Protein AF-A0A1V3XR46-F1 (afdb_monomer_lite)

Structure (mmCIF, N/CA/C/O backbone):
data_AF-A0A1V3XR46-F1
#
_entry.id   AF-A0A1V3XR46-F1
#
loop_
_atom_site.group_PDB
_atom_site.id
_atom_site.type_symbol
_atom_site.label_atom_id
_atom_site.label_alt_id
_atom_site.label_comp_id
_atom_site.label_asym_id
_atom_site.label_entity_id
_atom_site.label_seq_id
_atom_site.pdbx_PDB_ins_code
_atom_site.Cartn_x
_atom_site.Cartn_y
_atom_site.Cartn_z
_atom_site.occupancy
_atom_site.B_iso_or_equiv
_atom_site.auth_seq_id
_atom_site.auth_comp_id
_atom_site.auth_asym_id
_atom_site.auth_atom_id
_atom_site.pdbx_PDB_model_num
ATOM 1 N N . MET A 1 1 ? -7.425 -10.514 14.751 1.00 47.72 1 MET A N 1
ATOM 2 C CA . MET A 1 1 ? -7.999 -10.953 13.470 1.00 47.72 1 MET A CA 1
ATOM 3 C C . MET A 1 1 ? -6.922 -10.793 12.402 1.00 47.72 1 MET A C 1
ATOM 5 O O . MET A 1 1 ? -6.715 -9.677 11.942 1.00 47.72 1 MET A O 1
ATOM 9 N N . PRO A 1 2 ? -6.121 -11.842 12.133 1.00 50.81 2 PRO A N 1
ATOM 10 C CA . PRO A 1 2 ? -5.043 -11.834 11.130 1.00 50.81 2 PRO A CA 1
ATOM 11 C C . PRO A 1 2 ? -5.563 -11.899 9.679 1.00 50.81 2 PRO A C 1
ATOM 13 O O . PRO A 1 2 ? -4.798 -11.922 8.726 1.00 50.81 2 PRO A O 1
ATOM 16 N N . ASP A 1 3 ? -6.878 -11.901 9.489 1.00 62.31 3 ASP A N 1
ATOM 17 C CA . ASP A 1 3 ? -7.562 -12.054 8.199 1.00 62.31 3 ASP A CA 1
ATOM 18 C C . ASP A 1 3 ? -7.358 -10.882 7.214 1.00 62.31 3 ASP A C 1
ATOM 20 O O . ASP A 1 3 ? -7.810 -10.955 6.072 1.00 62.31 3 ASP A O 1
ATOM 24 N N . ASN A 1 4 ? -6.631 -9.830 7.610 1.00 85.44 4 ASN A N 1
ATOM 25 C CA . ASN A 1 4 ? -6.279 -8.693 6.754 1.00 85.44 4 ASN A CA 1
ATOM 26 C C . ASN A 1 4 ? -4.774 -8.591 6.454 1.00 85.44 4 ASN A C 1
ATOM 28 O O . ASN A 1 4 ? -4.258 -7.501 6.223 1.00 85.44 4 ASN A O 1
ATOM 32 N N . GLU A 1 5 ? -4.053 -9.711 6.441 1.00 91.06 5 GLU A N 1
ATOM 33 C CA . GLU A 1 5 ? -2.668 -9.763 5.964 1.00 91.06 5 GLU A CA 1
ATOM 34 C C . GLU A 1 5 ? -2.587 -9.947 4.439 1.00 91.06 5 GLU A C 1
ATOM 36 O O . GLU A 1 5 ? -3.238 -10.809 3.850 1.00 91.06 5 GLU A O 1
ATOM 41 N N . LEU A 1 6 ? -1.734 -9.154 3.791 1.00 92.69 6 LEU A N 1
ATOM 42 C CA . LEU A 1 6 ? -1.330 -9.322 2.400 1.00 92.69 6 LEU A CA 1
ATOM 43 C C . LEU A 1 6 ? 0.126 -9.792 2.354 1.00 92.69 6 LEU A C 1
ATOM 45 O O . LEU A 1 6 ? 1.058 -8.986 2.414 1.00 92.69 6 LEU A O 1
ATOM 49 N N . ASP A 1 7 ? 0.326 -11.105 2.240 1.00 92.44 7 ASP A N 1
ATOM 50 C CA . ASP A 1 7 ? 1.660 -11.693 2.113 1.00 92.44 7 ASP A CA 1
ATOM 51 C C . ASP A 1 7 ? 2.147 -11.684 0.662 1.00 92.44 7 ASP A C 1
ATOM 53 O O . ASP A 1 7 ? 1.712 -12.468 -0.183 1.00 92.44 7 ASP A O 1
ATOM 57 N N . VAL A 1 8 ? 3.110 -10.805 0.383 1.00 92.81 8 VAL A N 1
ATOM 58 C CA . VAL A 1 8 ? 3.723 -10.664 -0.943 1.00 92.81 8 VAL A CA 1
ATOM 59 C C . VAL A 1 8 ? 5.076 -11.361 -1.050 1.00 92.81 8 VAL A C 1
ATOM 61 O O . VAL A 1 8 ? 5.778 -11.202 -2.054 1.00 92.81 8 VAL A O 1
ATOM 64 N N . ARG A 1 9 ? 5.510 -12.122 -0.038 1.00 91.69 9 ARG A N 1
ATOM 65 C CA . ARG A 1 9 ? 6.828 -12.786 -0.036 1.00 91.69 9 ARG A CA 1
ATOM 66 C C . ARG A 1 9 ? 6.964 -13.803 -1.165 1.00 91.69 9 ARG A C 1
ATOM 68 O O . ARG A 1 9 ? 8.051 -13.934 -1.718 1.00 91.69 9 ARG A O 1
ATOM 75 N N . ARG A 1 10 ? 5.861 -14.460 -1.540 1.00 89.88 10 ARG A N 1
ATOM 76 C CA . ARG A 1 10 ? 5.810 -15.487 -2.599 1.00 89.88 10 ARG A CA 1
ATOM 77 C C . ARG A 1 10 ? 5.637 -14.930 -4.014 1.00 89.88 10 ARG A C 1
ATOM 79 O O . ARG A 1 10 ? 5.746 -15.683 -4.975 1.00 89.88 10 ARG A O 1
ATOM 86 N N . LEU A 1 11 ? 5.372 -13.633 -4.153 1.00 89.19 11 LEU A N 1
ATOM 87 C CA . LEU A 1 11 ? 5.112 -13.007 -5.447 1.00 89.19 11 LEU A CA 1
ATOM 88 C C . LEU A 1 11 ? 6.388 -12.520 -6.120 1.00 89.19 11 LEU A C 1
ATOM 90 O O . LEU A 1 11 ? 7.361 -12.130 -5.461 1.00 89.19 11 LEU A O 1
ATOM 94 N N . ARG A 1 12 ? 6.367 -12.482 -7.454 1.00 88.88 12 ARG A N 1
ATOM 95 C CA . ARG A 1 12 ? 7.465 -11.904 -8.231 1.00 88.88 12 ARG A CA 1
ATOM 96 C C . ARG A 1 12 ? 7.482 -10.397 -8.001 1.00 88.88 12 ARG A C 1
ATOM 98 O O . ARG A 1 12 ? 6.434 -9.774 -7.887 1.00 88.88 12 ARG A O 1
ATOM 105 N N . LYS A 1 13 ? 8.679 -9.801 -7.969 1.00 83.88 13 LYS A N 1
ATOM 106 C CA . LYS A 1 13 ? 8.873 -8.349 -7.793 1.00 83.88 13 LYS A CA 1
ATOM 107 C C . LYS A 1 13 ? 7.906 -7.467 -8.611 1.00 83.88 13 LYS A C 1
ATOM 109 O O . LYS A 1 13 ? 7.309 -6.599 -7.982 1.00 83.88 13 LYS A O 1
ATOM 114 N N . PRO A 1 14 ? 7.716 -7.675 -9.932 1.00 88.50 14 PRO A N 1
ATOM 115 C CA . PRO A 1 14 ? 6.811 -6.825 -10.712 1.00 88.50 14 PRO A CA 1
ATOM 116 C C . PRO A 1 14 ? 5.336 -6.964 -10.311 1.00 88.50 14 PRO A C 1
ATOM 118 O O . PRO A 1 14 ? 4.583 -6.011 -10.461 1.00 88.50 14 PRO A O 1
ATOM 121 N N . ASP A 1 15 ? 4.932 -8.104 -9.748 1.00 89.56 15 ASP A N 1
ATOM 122 C CA . ASP A 1 15 ? 3.530 -8.383 -9.419 1.00 89.56 15 ASP A CA 1
ATOM 123 C C . ASP A 1 15 ? 3.126 -7.802 -8.053 1.00 89.56 15 ASP A C 1
ATOM 125 O O . ASP A 1 15 ? 1.941 -7.647 -7.760 1.00 89.56 15 ASP A O 1
ATOM 129 N N . LYS A 1 16 ? 4.103 -7.460 -7.199 1.00 91.00 16 LYS A N 1
ATOM 130 C CA . LYS A 1 16 ? 3.840 -6.979 -5.834 1.00 91.00 16 LYS A CA 1
ATOM 131 C C . LYS A 1 1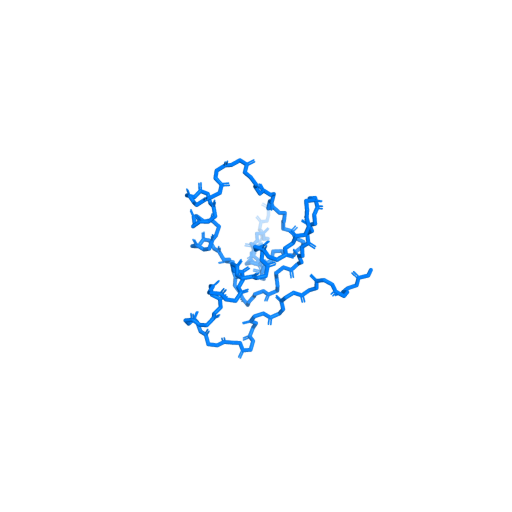6 ? 3.132 -5.631 -5.828 1.00 91.00 16 LYS A C 1
ATOM 133 O O . LYS A 1 16 ? 2.105 -5.503 -5.175 1.00 91.00 16 LYS A O 1
ATOM 138 N N . HIS A 1 17 ? 3.683 -4.636 -6.528 1.00 91.12 17 HIS A N 1
ATOM 139 C CA . HIS A 1 17 ? 3.161 -3.266 -6.478 1.00 91.12 17 HIS A CA 1
ATOM 140 C C . HIS A 1 17 ? 1.708 -3.204 -6.977 1.00 91.12 17 HIS A C 1
ATOM 142 O O . HIS A 1 17 ? 0.861 -2.769 -6.196 1.00 91.12 17 HIS A O 1
ATOM 148 N N . PRO A 1 18 ? 1.364 -3.722 -8.178 1.00 91.81 18 PRO A N 1
ATOM 149 C CA . PRO A 1 18 ? -0.011 -3.664 -8.675 1.00 91.81 18 PRO A CA 1
ATOM 150 C C . PRO A 1 18 ? -1.014 -4.308 -7.718 1.00 91.81 18 PRO A C 1
ATOM 152 O O . PRO A 1 18 ? -2.091 -3.767 -7.484 1.00 91.81 18 PRO A O 1
ATOM 155 N N . MET A 1 19 ? -0.650 -5.440 -7.114 1.00 92.69 19 MET A N 1
ATOM 156 C CA . MET A 1 19 ? -1.535 -6.138 -6.189 1.00 92.69 19 MET A CA 1
ATOM 157 C C . MET A 1 19 ? -1.727 -5.376 -4.871 1.00 92.69 19 MET A C 1
ATOM 159 O O . MET A 1 19 ? -2.833 -5.355 -4.333 1.00 92.69 19 MET A O 1
ATOM 163 N N . ILE A 1 20 ? -0.678 -4.733 -4.351 1.00 93.75 20 ILE A N 1
ATOM 164 C CA . ILE A 1 20 ? -0.764 -3.933 -3.123 1.00 93.75 20 ILE A CA 1
ATOM 165 C C . ILE A 1 20 ? -1.644 -2.699 -3.345 1.00 93.75 20 ILE A C 1
ATOM 167 O O . ILE A 1 20 ? -2.526 -2.431 -2.529 1.00 93.75 20 ILE A O 1
ATOM 171 N N . PHE A 1 21 ? -1.465 -1.992 -4.463 1.00 93.19 21 PHE A N 1
ATOM 172 C CA . PHE A 1 21 ? -2.310 -0.847 -4.813 1.00 93.19 21 PHE A CA 1
ATOM 173 C C . PHE A 1 21 ? -3.761 -1.260 -5.064 1.00 93.19 21 PHE A C 1
ATOM 175 O O . PHE A 1 21 ? -4.672 -0.612 -4.554 1.00 93.19 21 PHE A O 1
ATOM 182 N N . ALA A 1 22 ? -3.995 -2.377 -5.760 1.00 93.62 22 ALA A N 1
ATOM 183 C CA . ALA A 1 22 ? -5.342 -2.916 -5.938 1.00 93.62 22 ALA A CA 1
ATOM 184 C C . ALA A 1 22 ? -6.001 -3.263 -4.593 1.00 93.62 22 ALA A C 1
ATOM 186 O O . ALA A 1 22 ? -7.180 -2.974 -4.386 1.00 93.62 22 ALA A O 1
ATOM 187 N N . ARG A 1 23 ? -5.241 -3.838 -3.648 1.00 93.56 23 ARG A N 1
ATOM 188 C CA . ARG A 1 23 ? -5.749 -4.128 -2.303 1.00 93.56 23 ARG A CA 1
ATOM 189 C C . ARG A 1 23 ? -6.104 -2.854 -1.544 1.00 93.56 23 ARG A C 1
ATOM 191 O O . ARG A 1 23 ? -7.156 -2.833 -0.913 1.00 93.56 23 ARG A O 1
ATOM 198 N N . TYR A 1 24 ? -5.255 -1.829 -1.618 1.00 93.00 24 TYR A N 1
ATOM 199 C CA . TYR A 1 24 ? -5.492 -0.528 -0.992 1.00 93.00 24 TYR A CA 1
ATOM 200 C C . TYR A 1 24 ? -6.729 0.171 -1.571 1.00 93.00 24 TYR A C 1
ATOM 202 O O . TYR A 1 24 ? -7.594 0.597 -0.813 1.00 93.00 24 TYR A O 1
ATOM 210 N N . ALA A 1 25 ? -6.873 0.203 -2.898 1.00 91.81 25 ALA A N 1
ATOM 211 C CA . ALA A 1 25 ? -8.018 0.815 -3.575 1.00 91.81 25 ALA A CA 1
ATOM 212 C C . ALA A 1 25 ? -9.359 0.129 -3.251 1.00 91.81 25 ALA A C 1
ATOM 214 O O . ALA A 1 25 ? -10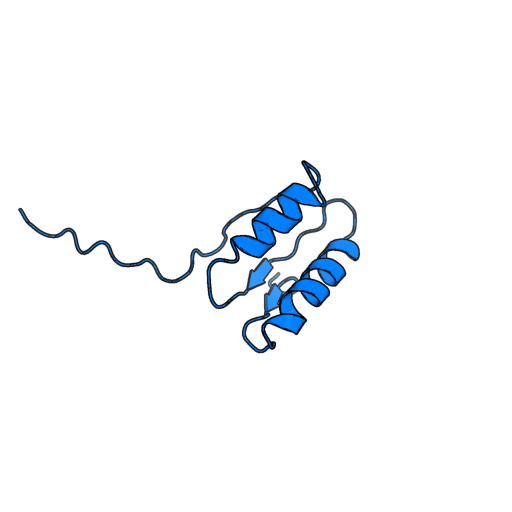.411 0.755 -3.327 1.00 91.81 25 ALA A O 1
ATOM 215 N N . ALA A 1 26 ? -9.327 -1.155 -2.882 1.00 92.88 26 ALA A N 1
ATOM 216 C CA . ALA A 1 26 ? -10.505 -1.918 -2.480 1.00 92.88 26 ALA A CA 1
ATOM 217 C C . ALA A 1 26 ? -10.863 -1.776 -0.986 1.00 92.88 26 ALA A C 1
ATOM 219 O O . ALA A 1 26 ? -11.823 -2.404 -0.532 1.00 92.88 26 ALA A O 1
ATOM 220 N N . LEU A 1 27 ? -10.093 -1.019 -0.194 1.00 91.75 27 LEU A N 1
ATOM 221 C CA . LEU A 1 27 ? -10.413 -0.806 1.216 1.00 91.75 27 LEU A CA 1
ATOM 222 C C . LEU A 1 27 ? -11.638 0.110 1.365 1.00 91.75 27 LEU A C 1
ATOM 224 O O . LEU A 1 27 ? -11.747 1.114 0.661 1.00 91.75 27 LEU A O 1
ATOM 228 N N . PRO A 1 28 ? -12.539 -0.175 2.321 1.00 90.88 28 PRO A N 1
ATOM 229 C CA . PRO A 1 28 ? -13.530 0.807 2.736 1.00 90.88 28 PRO A CA 1
ATOM 230 C C . PRO A 1 28 ? -12.840 1.991 3.427 1.00 90.88 28 PRO A C 1
ATOM 232 O O . PRO A 1 28 ? -11.720 1.871 3.928 1.00 90.88 28 PRO A O 1
ATOM 235 N N . THR A 1 29 ? -13.533 3.124 3.525 1.00 88.62 29 THR A N 1
ATOM 236 C CA . THR A 1 29 ? -13.054 4.284 4.289 1.00 88.62 29 THR A CA 1
ATOM 237 C C . THR A 1 29 ? -12.703 3.882 5.723 1.00 88.62 29 THR A C 1
ATOM 239 O O . THR A 1 29 ? -13.532 3.319 6.436 1.00 88.62 29 THR A O 1
ATOM 242 N N . GLY A 1 30 ? -11.467 4.169 6.141 1.00 88.81 30 GLY A N 1
ATOM 243 C CA . GLY A 1 30 ? -10.943 3.789 7.459 1.00 88.81 30 GLY A CA 1
ATOM 244 C C . GLY A 1 30 ? -10.474 2.333 7.572 1.00 88.81 30 GLY A C 1
ATOM 245 O O . GLY A 1 30 ? -10.052 1.916 8.648 1.00 88.81 30 GLY A O 1
ATOM 246 N N . GLY A 1 31 ? -10.528 1.556 6.487 1.00 91.00 31 GLY A N 1
ATOM 247 C CA . GLY A 1 31 ? -9.979 0.207 6.428 1.00 91.00 31 GLY A CA 1
ATOM 248 C C . GLY A 1 31 ? -8.450 0.195 6.427 1.00 91.00 31 GLY A C 1
ATOM 249 O O . GLY A 1 31 ? -7.796 1.137 5.983 1.00 91.00 31 GLY A O 1
ATOM 250 N N . SER A 1 32 ? -7.872 -0.906 6.899 1.00 92.62 32 SER A N 1
ATOM 251 C CA . SER A 1 32 ? -6.426 -1.128 6.922 1.00 92.62 32 SER A CA 1
ATOM 252 C C . SER A 1 32 ? -6.102 -2.601 6.686 1.00 92.62 32 SER A C 1
ATOM 254 O O . SER A 1 32 ? -6.924 -3.477 6.952 1.00 92.62 32 SER A O 1
ATOM 256 N N . PHE A 1 33 ? -4.907 -2.883 6.174 1.00 93.50 33 PHE A N 1
ATOM 257 C CA . PHE A 1 33 ? -4.377 -4.238 6.027 1.00 93.50 33 PHE A CA 1
ATOM 258 C C . PHE A 1 33 ? -2.893 -4.250 6.402 1.00 93.50 33 PHE A C 1
ATOM 260 O O . PHE A 1 33 ? -2.224 -3.218 6.356 1.00 93.50 33 PHE A O 1
ATOM 267 N N . VAL A 1 34 ? -2.376 -5.419 6.771 1.00 92.81 34 VAL A N 1
ATOM 268 C CA . VAL A 1 34 ? -0.965 -5.611 7.119 1.00 92.81 34 VAL A CA 1
ATOM 269 C C . VAL A 1 34 ? -0.226 -6.132 5.893 1.00 92.81 34 VAL A C 1
ATOM 271 O O . VAL A 1 34 ? -0.561 -7.182 5.354 1.00 92.81 34 VAL A O 1
ATOM 274 N N . LEU A 1 35 ? 0.791 -5.406 5.437 1.00 92.44 35 LEU A N 1
ATOM 275 C CA . LEU A 1 35 ? 1.646 -5.840 4.335 1.00 92.44 35 LEU A CA 1
ATOM 276 C C . LEU A 1 35 ? 2.817 -6.673 4.868 1.00 92.44 35 LEU A C 1
ATOM 278 O O . LEU A 1 35 ? 3.707 -6.138 5.528 1.00 92.44 35 LEU A O 1
ATOM 282 N N . VAL A 1 36 ? 2.876 -7.956 4.507 1.00 91.69 36 VAL A N 1
ATOM 283 C CA . VAL A 1 36 ? 4.009 -8.828 4.848 1.00 91.69 36 VAL A CA 1
ATOM 284 C C . VAL A 1 36 ? 4.958 -8.905 3.654 1.00 91.69 36 VAL A C 1
ATOM 286 O O . VAL A 1 36 ? 4.660 -9.525 2.630 1.00 91.69 36 VAL A O 1
ATOM 289 N N . ASN A 1 37 ? 6.127 -8.272 3.775 1.00 90.06 37 ASN A N 1
ATOM 290 C CA . ASN A 1 37 ? 7.174 -8.285 2.752 1.00 90.06 37 ASN A CA 1
ATOM 291 C C . ASN A 1 37 ? 8.509 -8.773 3.330 1.00 90.06 37 ASN A C 1
ATOM 293 O O . ASN A 1 37 ? 8.814 -8.582 4.500 1.00 90.06 37 ASN A O 1
ATOM 297 N N . ASN A 1 38 ? 9.339 -9.378 2.480 1.00 86.06 38 ASN A N 1
ATOM 298 C CA . ASN A 1 38 ? 10.624 -9.960 2.887 1.00 86.06 38 ASN A CA 1
ATOM 299 C C . ASN A 1 38 ? 11.725 -8.909 3.138 1.00 86.06 38 ASN A C 1
ATOM 301 O O . ASN A 1 38 ? 12.849 -9.262 3.477 1.00 86.06 38 ASN A O 1
ATOM 305 N N . HIS A 1 39 ? 11.438 -7.635 2.876 1.00 82.88 39 HIS A N 1
ATOM 306 C CA . HIS A 1 39 ? 12.341 -6.501 3.038 1.00 82.88 39 HIS A CA 1
ATOM 307 C C . HIS A 1 39 ? 11.532 -5.222 3.257 1.00 82.88 39 HIS A C 1
ATOM 309 O O . HIS A 1 39 ? 10.336 -5.169 2.963 1.00 82.88 39 HIS A O 1
ATOM 315 N N . ASP A 1 40 ? 12.212 -4.184 3.731 1.00 82.31 40 ASP A N 1
ATOM 316 C CA . ASP A 1 40 ? 11.635 -2.860 3.932 1.00 82.31 40 ASP A CA 1
ATOM 317 C C . ASP A 1 40 ? 11.164 -2.247 2.594 1.00 82.31 40 ASP A C 1
ATOM 319 O O . ASP A 1 40 ? 11.987 -2.048 1.691 1.00 82.31 40 ASP A O 1
ATOM 323 N N . PRO A 1 41 ? 9.862 -1.965 2.409 1.00 88.06 41 PRO A N 1
ATOM 324 C CA . PRO A 1 41 ? 9.309 -1.538 1.127 1.00 88.06 41 PRO A CA 1
ATOM 325 C C . PRO A 1 41 ? 9.416 -0.010 0.936 1.00 88.06 41 PRO A C 1
ATOM 327 O O . PRO A 1 41 ? 8.424 0.671 0.687 1.00 88.06 41 PRO A O 1
ATOM 330 N N . LYS A 1 42 ? 10.631 0.553 1.030 1.00 88.44 42 LYS A N 1
ATOM 331 C CA . LYS A 1 42 ? 10.858 2.015 0.946 1.00 88.44 42 LYS A CA 1
ATOM 332 C C . LYS A 1 42 ? 10.325 2.646 -0.339 1.00 88.44 42 LYS A C 1
ATOM 334 O O . LYS A 1 42 ? 9.715 3.707 -0.284 1.00 88.44 42 LYS A O 1
ATOM 339 N N . HIS A 1 43 ? 10.562 1.997 -1.481 1.00 89.88 43 HIS A N 1
ATOM 340 C CA . HIS A 1 43 ? 10.105 2.500 -2.781 1.00 89.88 43 HIS A CA 1
ATOM 341 C C . HIS A 1 43 ? 8.581 2.551 -2.859 1.00 89.88 43 HIS A C 1
ATOM 343 O O . HIS A 1 43 ? 8.033 3.548 -3.304 1.00 89.88 43 HIS A O 1
ATOM 349 N N . LEU A 1 44 ? 7.907 1.516 -2.354 1.00 90.50 44 LEU A N 1
ATOM 350 C CA . LEU A 1 44 ? 6.451 1.479 -2.298 1.00 90.50 44 LEU A CA 1
ATOM 351 C C . LEU A 1 44 ? 5.906 2.611 -1.420 1.00 90.50 44 LEU A C 1
ATOM 353 O O . LEU A 1 44 ? 4.974 3.296 -1.817 1.00 90.50 44 LEU A O 1
ATOM 357 N N . ARG A 1 45 ? 6.509 2.850 -0.248 1.00 90.81 45 ARG A N 1
ATOM 358 C CA . ARG A 1 45 ? 6.096 3.957 0.625 1.00 90.81 45 ARG A CA 1
ATOM 359 C C . ARG A 1 45 ? 6.259 5.321 -0.062 1.00 90.81 45 ARG A C 1
ATOM 361 O O . ARG A 1 45 ? 5.372 6.154 0.048 1.00 90.81 45 ARG A O 1
ATOM 368 N N . ALA A 1 46 ? 7.357 5.538 -0.787 1.00 91.88 46 ALA A N 1
ATOM 369 C CA . ALA A 1 46 ? 7.564 6.773 -1.550 1.00 91.88 46 ALA A CA 1
ATOM 370 C C . ALA A 1 46 ? 6.525 6.956 -2.677 1.00 91.88 46 ALA A C 1
ATOM 372 O O . ALA A 1 46 ? 6.109 8.076 -2.968 1.00 91.88 46 ALA A O 1
ATOM 373 N N . GLU A 1 47 ? 6.084 5.856 -3.288 1.00 92.69 47 GLU A N 1
ATOM 374 C CA . GLU A 1 47 ? 5.021 5.853 -4.295 1.00 92.69 47 GLU A CA 1
ATOM 375 C C . GLU A 1 47 ? 3.669 6.236 -3.665 1.00 92.69 47 GLU A C 1
ATOM 377 O O . GLU A 1 47 ? 2.988 7.118 -4.174 1.00 92.69 47 GLU A O 1
ATOM 382 N N . PHE A 1 48 ? 3.338 5.701 -2.482 1.00 93.25 48 PHE A N 1
ATOM 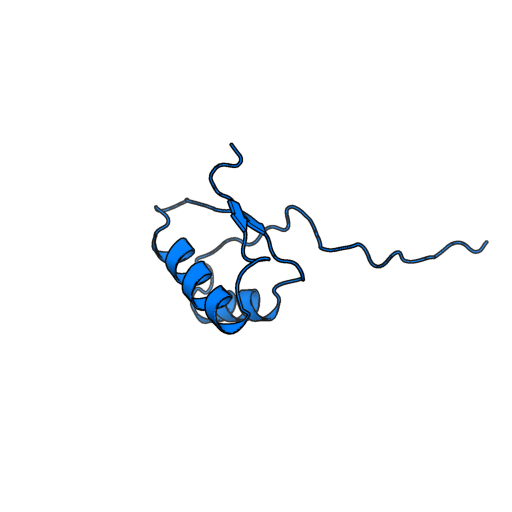383 C CA . PHE A 1 48 ? 2.169 6.138 -1.704 1.00 93.25 48 PHE A CA 1
ATOM 384 C C . PHE A 1 48 ? 2.222 7.618 -1.298 1.00 93.25 48 PHE A C 1
ATOM 386 O O . PHE A 1 48 ? 1.204 8.301 -1.372 1.00 93.25 48 PHE A O 1
ATOM 393 N N . ASP A 1 49 ? 3.391 8.127 -0.897 1.00 92.31 49 ASP A N 1
ATOM 394 C CA . ASP A 1 49 ? 3.579 9.552 -0.579 1.00 92.31 49 ASP A CA 1
ATOM 395 C C . ASP A 1 49 ? 3.291 10.458 -1.793 1.00 92.31 49 ASP A C 1
ATOM 397 O O . ASP A 1 49 ? 2.836 11.588 -1.620 1.00 92.31 49 ASP A O 1
ATOM 401 N N . THR A 1 50 ? 3.529 9.959 -3.011 1.00 92.94 50 THR A N 1
ATOM 402 C CA . THR A 1 50 ? 3.303 10.698 -4.264 1.00 92.94 50 THR A CA 1
ATOM 403 C C . THR A 1 50 ? 1.851 10.600 -4.733 1.00 92.94 50 THR A C 1
ATOM 405 O O . THR A 1 50 ? 1.239 11.620 -5.042 1.00 92.94 50 THR A O 1
ATOM 408 N N . GLU A 1 51 ? 1.289 9.389 -4.756 1.00 89.88 51 GLU A N 1
ATOM 409 C CA . GLU A 1 51 ? -0.049 9.114 -5.304 1.00 89.88 51 GLU A CA 1
ATOM 410 C C . GLU A 1 51 ? -1.180 9.430 -4.309 1.00 89.88 51 GLU A C 1
ATOM 412 O O . GLU A 1 51 ? -2.294 9.775 -4.704 1.00 89.88 51 GLU A O 1
ATOM 417 N N . HIS A 1 52 ? -0.910 9.328 -3.002 1.00 89.38 52 HIS A N 1
ATOM 418 C CA . HIS A 1 52 ? -1.903 9.483 -1.934 1.00 89.38 52 HIS A CA 1
ATOM 419 C C . HIS A 1 52 ? -1.430 10.419 -0.805 1.00 89.38 52 HIS A C 1
ATOM 421 O O . HIS A 1 52 ? -1.484 10.045 0.373 1.00 89.38 52 HIS A O 1
ATOM 427 N N . PRO A 1 53 ? -0.990 11.656 -1.104 1.00 87.75 53 PRO A N 1
ATOM 428 C CA . PRO A 1 53 ? -0.464 12.564 -0.090 1.00 87.75 53 PRO A CA 1
ATOM 429 C C . PRO A 1 53 ? -1.512 12.847 0.998 1.00 87.75 53 PRO A C 1
ATOM 431 O O . PRO A 1 53 ? -2.595 13.362 0.729 1.00 87.75 53 PRO A O 1
ATOM 434 N N . GLY A 1 54 ? -1.197 12.482 2.246 1.00 86.06 54 GLY A N 1
ATOM 435 C CA . GLY A 1 54 ? -2.082 12.668 3.405 1.00 86.06 54 GLY A CA 1
ATOM 436 C C . GLY A 1 54 ? -3.316 11.754 3.456 1.00 86.06 54 GLY A C 1
ATOM 437 O O . GLY A 1 54 ? -4.114 11.882 4.382 1.00 86.06 54 GLY A O 1
ATOM 438 N N . GLY A 1 55 ? -3.479 10.836 2.496 1.00 86.25 55 GLY A N 1
ATOM 439 C CA . GLY A 1 55 ? -4.636 9.936 2.389 1.00 86.25 55 GLY A CA 1
ATOM 440 C C . GLY A 1 55 ? -4.420 8.535 2.968 1.00 86.25 55 GLY A C 1
ATOM 441 O O . GLY A 1 55 ? -5.336 7.712 2.958 1.00 86.25 55 GLY A O 1
ATOM 442 N N . TYR A 1 56 ? -3.221 8.235 3.465 1.00 91.44 56 TYR A N 1
ATOM 443 C CA . TYR A 1 56 ? -2.876 6.922 4.003 1.00 91.44 56 TYR A CA 1
ATOM 444 C C . TYR A 1 56 ? -2.111 7.031 5.326 1.00 91.44 56 TYR A C 1
ATOM 446 O O . TYR A 1 56 ? -1.438 8.024 5.603 1.00 91.44 56 TYR A O 1
ATOM 454 N N . GLY A 1 57 ? -2.221 5.983 6.142 1.00 90.38 57 GLY A N 1
ATOM 455 C CA . GLY A 1 57 ? -1.388 5.769 7.321 1.00 90.38 57 GLY A CA 1
ATOM 456 C C . 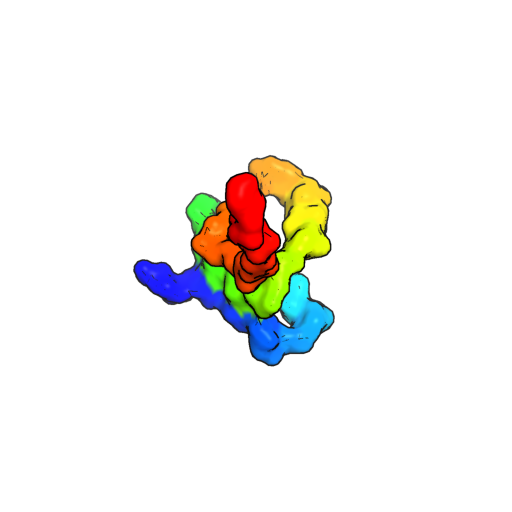GLY A 1 57 ? -0.389 4.645 7.063 1.00 90.38 57 GLY A C 1
ATOM 457 O O . GLY A 1 57 ? -0.706 3.677 6.373 1.00 90.38 57 GLY A O 1
ATOM 458 N N . TRP A 1 58 ? 0.814 4.763 7.624 1.00 91.56 58 TRP A N 1
ATOM 459 C CA . TRP A 1 58 ? 1.846 3.732 7.526 1.00 91.56 58 TRP A CA 1
ATOM 460 C C . TRP A 1 58 ? 2.460 3.460 8.892 1.00 91.56 58 TRP A C 1
ATOM 462 O O . TRP A 1 58 ? 3.180 4.298 9.435 1.00 91.56 58 TRP A O 1
ATOM 472 N N . GLU A 1 59 ? 2.210 2.268 9.421 1.00 90.00 59 GLU A N 1
ATOM 473 C CA . GLU A 1 59 ? 2.738 1.813 10.703 1.00 90.00 59 GLU A CA 1
ATOM 474 C C . GLU A 1 59 ? 3.570 0.542 10.505 1.00 90.00 59 GLU A C 1
ATOM 476 O O . GLU A 1 59 ? 3.195 -0.362 9.758 1.00 90.00 59 GLU A O 1
ATOM 481 N N . TYR A 1 60 ? 4.721 0.472 11.173 1.00 87.19 60 TYR A N 1
ATOM 482 C CA . TYR A 1 60 ? 5.538 -0.737 11.186 1.00 87.19 60 TYR A CA 1
ATOM 483 C C . TYR A 1 60 ? 5.074 -1.657 12.313 1.00 87.19 60 TYR A C 1
ATOM 485 O O . TYR A 1 60 ? 5.338 -1.373 13.478 1.00 87.19 60 TYR A O 1
ATOM 493 N N . VAL A 1 61 ? 4.456 -2.781 11.951 1.00 83.75 61 VAL A N 1
ATOM 494 C CA . VAL A 1 61 ? 4.115 -3.852 12.904 1.00 83.75 61 VAL A CA 1
ATOM 495 C C . VAL A 1 61 ? 5.368 -4.644 13.285 1.00 83.75 61 VAL A C 1
ATOM 497 O O . VAL A 1 61 ? 5.664 -4.834 14.461 1.00 83.75 61 VAL A O 1
ATOM 500 N N . GLU A 1 62 ? 6.164 -5.037 12.288 1.00 76.69 62 GLU A N 1
ATOM 501 C CA . GLU A 1 62 ? 7.469 -5.660 12.484 1.00 76.69 62 GLU A CA 1
ATOM 502 C C . GLU A 1 62 ? 8.469 -5.056 11.495 1.00 76.69 62 GLU A C 1
ATOM 504 O O . GLU A 1 62 ? 8.262 -5.051 10.279 1.00 76.69 62 GLU A O 1
ATOM 509 N N . LYS A 1 63 ? 9.569 -4.508 12.017 1.00 64.94 63 LYS A N 1
ATOM 510 C CA . LYS A 1 63 ? 10.695 -4.103 11.174 1.00 64.94 63 LYS A CA 1
ATOM 511 C C . LYS A 1 63 ? 11.445 -5.374 10.787 1.00 64.94 63 LYS A C 1
ATOM 513 O O . LYS A 1 63 ? 11.808 -6.141 11.677 1.00 64.94 63 LYS A O 1
ATOM 518 N N . GLY A 1 64 ? 11.696 -5.565 9.486 1.00 61.94 64 GLY A N 1
ATOM 519 C CA . GLY A 1 64 ? 12.547 -6.646 8.969 1.00 61.94 64 GLY A CA 1
ATOM 520 C C . GLY A 1 64 ? 13.870 -6.755 9.742 1.00 61.94 64 GLY A C 1
ATOM 521 O O . GLY A 1 64 ? 14.224 -5.806 10.447 1.00 61.94 64 GLY A O 1
ATOM 522 N N . PRO A 1 65 ? 14.582 -7.895 9.642 1.00 54.94 65 PRO A N 1
ATOM 523 C CA . PRO A 1 65 ? 15.541 -8.349 10.645 1.00 54.94 65 PRO A CA 1
ATOM 524 C C . PRO A 1 65 ? 16.381 -7.188 11.156 1.00 54.94 65 PRO A C 1
ATOM 526 O O . PRO A 1 65 ? 17.040 -6.505 10.368 1.00 54.94 65 PRO A O 1
ATOM 529 N N . ARG A 1 66 ?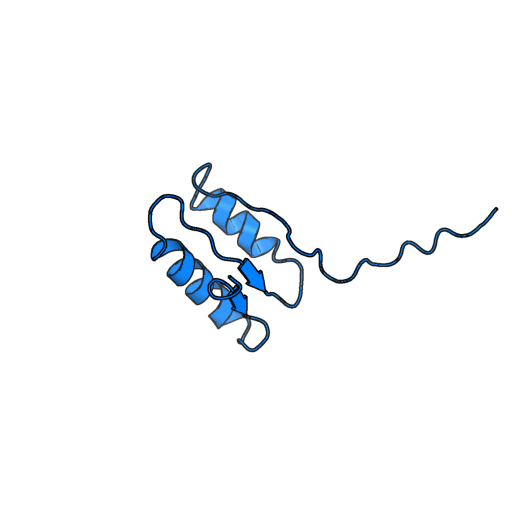 16.308 -6.941 12.474 1.00 53.47 66 ARG A N 1
ATOM 530 C CA . ARG A 1 66 ? 17.207 -6.006 13.149 1.00 53.47 66 ARG A CA 1
ATOM 531 C C . ARG A 1 66 ? 18.609 -6.393 12.691 1.00 53.47 66 ARG A C 1
ATOM 533 O O . ARG A 1 66 ? 19.095 -7.449 13.087 1.00 53.47 66 ARG A O 1
ATOM 540 N N . CYS A 1 67 ? 19.253 -5.578 11.853 1.00 46.19 67 CYS A N 1
ATOM 541 C CA . CYS A 1 67 ? 20.704 -5.625 11.768 1.00 46.19 67 CYS A CA 1
ATOM 542 C C . CYS A 1 67 ? 21.158 -5.376 13.200 1.00 46.19 67 CYS A C 1
ATOM 544 O O . CYS A 1 67 ? 20.999 -4.266 13.710 1.00 46.19 67 CYS A O 1
ATOM 546 N N . GLY A 1 68 ? 21.574 -6.443 13.881 1.00 48.19 68 GLY A N 1
ATOM 547 C CA . GLY A 1 68 ? 22.071 -6.363 15.235 1.00 48.19 68 GLY A CA 1
ATOM 548 C C . GLY A 1 68 ? 23.210 -5.366 15.213 1.00 48.19 68 GLY A C 1
ATOM 549 O O . GLY A 1 68 ? 24.248 -5.620 14.606 1.00 48.19 68 GLY A O 1
ATOM 550 N N . VAL A 1 69 ? 23.011 -4.216 15.847 1.00 51.06 69 VAL A N 1
ATOM 551 C CA . VAL A 1 69 ? 24.150 -3.446 16.313 1.00 51.06 69 VAL A CA 1
ATOM 552 C C . VAL A 1 69 ? 24.776 -4.306 17.403 1.00 51.06 69 VAL A C 1
ATOM 554 O O . VAL A 1 69 ? 24.334 -4.323 18.547 1.00 51.06 69 VAL A O 1
ATOM 557 N N . SER A 1 70 ? 25.757 -5.118 17.007 1.00 53.25 70 SER A N 1
ATOM 558 C CA . SER A 1 70 ? 26.768 -5.607 17.931 1.00 53.25 70 SER A CA 1
ATOM 559 C C . SER A 1 70 ? 27.489 -4.368 18.445 1.00 53.25 70 SER A C 1
ATOM 561 O O . SER A 1 70 ? 28.372 -3.823 17.791 1.00 53.25 70 SER A O 1
ATOM 563 N N . GLY A 1 71 ? 27.010 -3.862 19.571 1.00 47.50 71 GLY A N 1
ATOM 564 C CA . GLY A 1 71 ? 27.644 -2.819 20.354 1.00 47.50 71 GLY A CA 1
ATOM 565 C C . GLY A 1 71 ? 27.820 -3.346 21.764 1.00 47.50 71 GLY A C 1
ATOM 566 O O . GLY A 1 71 ? 27.194 -2.845 22.687 1.00 47.50 71 GLY A O 1
ATOM 567 N N . SER A 1 72 ? 28.615 -4.405 21.908 1.00 56.09 72 SER A N 1
ATOM 568 C CA . SER A 1 72 ? 29.221 -4.755 23.187 1.00 56.09 72 SER A CA 1
ATOM 569 C C . SER A 1 72 ? 30.695 -4.402 23.086 1.00 56.09 72 SER A C 1
ATOM 571 O O . SER A 1 72 ? 31.438 -5.110 22.413 1.00 56.09 72 SER A O 1
ATOM 573 N N . ALA A 1 73 ? 31.103 -3.315 23.733 1.00 47.53 73 ALA A N 1
ATOM 574 C CA . ALA A 1 73 ? 32.445 -3.169 24.283 1.00 47.53 73 ALA A CA 1
ATOM 575 C C . ALA A 1 73 ? 32.472 -1.972 25.244 1.00 47.53 73 ALA A C 1
ATOM 577 O O . ALA A 1 73 ? 32.446 -0.831 24.793 1.00 47.53 73 ALA A O 1
ATOM 578 N N . SER A 1 74 ? 32.534 -2.335 26.529 1.00 50.09 74 SER A N 1
ATOM 579 C CA . SER A 1 74 ? 33.182 -1.665 27.669 1.00 50.09 74 SER A CA 1
ATOM 580 C C . SER A 1 74 ? 32.776 -0.247 28.060 1.00 50.09 74 SER A C 1
ATOM 582 O O . SER A 1 74 ? 33.103 0.708 27.329 1.00 50.09 74 SER A O 1
#

Foldseek 3Di:
DLVQEDECQPPDPVVVLVVVVVSVVPADVVDDGHYHYQADPVVSVVVCCVPPPVNDDDDPPDHHDPPDPPPDDD

InterPro domains:
  IPR01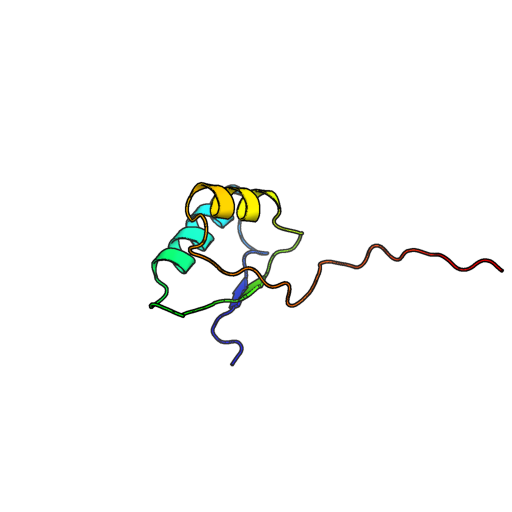8720 Domain of unknown function DUF2249 [PF10006] (5-65)

Secondary structure (DSSP, 8-state):
--TTEEE-TTS-HHHHHHHHHHHHHTPPTT---EEE-SS--HHHHHHHHHHSTTT-----SS-SS---------

Radius of gyration: 14.95 Å; chains: 1; bounding box: 47×28×38 Å

Sequence (74 aa):
MPDNELDVRRLRKPDKHPMIFARYAALPTGGSFVLVNNHDPKHLRAEFDTEHPGGYGWEYVEKGPRCGVSGSAS

Organism: Mycobacterium kansasii (NCBI:txid1768)

pLDDT: mean 82.53, std 15.37, range [46.19, 93.75]